Protein AF-A0A0A2WZY6-F1 (afdb_monomer_lite)

Foldseek 3Di:
DDPQLVLLQVLLVVLQVPLVVQLVVLVCLQPVVDDLCVQVRPPPVVVSVVSNCLSVVSNVSSVVSNVQSPDPDRRALVNLQVQLVNLVVVLVCLVVVVVSCVSSVNVVVSVVSNVVSVVSNVVSNVVSVVNVVVVVVVVVVVD

Structure (mmCIF, N/CA/C/O backbone):
data_AF-A0A0A2WZY6-F1
#
_entry.id   AF-A0A0A2WZY6-F1
#
loop_
_atom_site.group_PDB
_atom_site.id
_atom_site.type_symbol
_atom_site.label_atom_id
_atom_site.label_alt_id
_atom_site.label_comp_id
_atom_site.label_asym_id
_atom_site.label_entity_id
_atom_site.label_seq_id
_atom_site.pdbx_PDB_ins_code
_atom_site.Cartn_x
_atom_site.Cartn_y
_atom_site.Cartn_z
_atom_site.occupancy
_atom_site.B_iso_or_equiv
_atom_site.auth_seq_id
_atom_site.auth_comp_id
_atom_site.auth_asym_id
_atom_site.auth_atom_id
_atom_site.pdbx_PDB_model_num
ATOM 1 N N . MET A 1 1 ? -3.256 -9.188 20.699 1.00 81.75 1 MET A N 1
ATOM 2 C CA . MET A 1 1 ? -3.727 -8.337 19.581 1.00 81.75 1 MET A CA 1
ATOM 3 C C . MET A 1 1 ? -5.154 -8.714 19.193 1.00 81.75 1 MET A C 1
ATOM 5 O O . MET A 1 1 ? -5.429 -9.880 18.921 1.00 81.75 1 MET A O 1
ATOM 9 N N . THR A 1 2 ? -6.056 -7.737 19.147 1.00 92.19 2 THR A N 1
ATOM 10 C CA . THR A 1 2 ? -7.414 -7.855 18.591 1.00 92.19 2 THR A CA 1
ATOM 11 C C . THR A 1 2 ? -7.386 -8.217 17.099 1.00 92.19 2 THR A C 1
ATOM 13 O O . THR A 1 2 ? -6.346 -8.117 16.446 1.00 92.19 2 THR A O 1
ATOM 16 N N . SER A 1 3 ? -8.519 -8.640 16.530 1.00 93.06 3 SER A N 1
ATOM 17 C CA . SER A 1 3 ? -8.640 -8.906 15.083 1.00 93.06 3 SER A CA 1
ATOM 18 C C . SER A 1 3 ? -8.299 -7.673 14.234 1.00 93.06 3 SER A C 1
ATOM 20 O O . SER A 1 3 ? -7.580 -7.786 13.246 1.00 93.06 3 SER A O 1
ATOM 22 N N . ARG A 1 4 ? -8.729 -6.483 14.671 1.00 93.81 4 ARG A N 1
ATOM 23 C CA . ARG A 1 4 ? -8.429 -5.188 14.034 1.00 93.81 4 ARG A CA 1
ATOM 24 C C . ARG A 1 4 ? -6.932 -4.879 14.019 1.00 93.81 4 ARG A C 1
ATOM 26 O O . ARG A 1 4 ? -6.392 -4.508 12.982 1.00 93.81 4 ARG A O 1
ATOM 33 N N . GLN A 1 5 ? -6.261 -5.096 15.150 1.00 96.00 5 GLN A N 1
ATOM 34 C CA . GLN A 1 5 ? -4.806 -4.951 15.267 1.00 96.00 5 GLN A CA 1
ATOM 35 C C . GLN A 1 5 ? -4.067 -5.937 14.364 1.00 96.00 5 GLN A C 1
ATOM 37 O O . GLN A 1 5 ? -3.180 -5.530 13.622 1.00 96.00 5 GLN A O 1
ATOM 42 N N . ARG A 1 6 ? -4.468 -7.216 14.374 1.00 96.38 6 ARG A N 1
ATOM 43 C CA . ARG A 1 6 ? -3.860 -8.252 13.528 1.00 96.38 6 ARG A CA 1
ATOM 44 C C . ARG A 1 6 ? -3.995 -7.933 12.043 1.00 96.38 6 ARG A C 1
ATOM 46 O O . ARG A 1 6 ? -3.016 -8.073 11.322 1.00 96.38 6 ARG A O 1
ATOM 53 N N . LEU A 1 7 ? -5.162 -7.466 11.598 1.00 97.25 7 LEU A N 1
ATOM 54 C CA . LEU A 1 7 ? -5.371 -7.090 10.200 1.00 97.25 7 LEU A CA 1
ATOM 55 C C . LEU A 1 7 ? -4.525 -5.872 9.794 1.00 97.25 7 LEU A C 1
ATOM 57 O O . LEU A 1 7 ? -3.958 -5.867 8.706 1.00 97.25 7 LEU A O 1
ATOM 61 N N . MET A 1 8 ? -4.408 -4.854 10.654 1.00 97.38 8 MET A N 1
ATOM 62 C CA . MET A 1 8 ? -3.495 -3.724 10.416 1.00 97.38 8 MET A CA 1
ATOM 63 C C . MET A 1 8 ? -2.042 -4.158 10.344 1.00 97.38 8 MET A C 1
ATOM 65 O O . MET A 1 8 ? -1.329 -3.791 9.416 1.00 97.38 8 MET A O 1
ATOM 69 N N . PHE A 1 9 ? -1.626 -5.000 11.279 1.00 97.75 9 PHE A N 1
ATOM 70 C CA . PHE A 1 9 ? -0.270 -5.504 11.317 1.00 97.75 9 PHE A CA 1
ATOM 71 C C . PHE A 1 9 ? 0.065 -6.350 10.077 1.00 97.75 9 PHE A C 1
ATOM 73 O O . PHE A 1 9 ? 1.089 -6.123 9.441 1.00 97.75 9 PHE A O 1
ATOM 80 N N . ALA A 1 10 ? -0.824 -7.268 9.685 1.00 97.94 10 ALA A N 1
ATOM 81 C CA . ALA A 1 10 ? -0.662 -8.086 8.484 1.00 97.94 10 ALA A CA 1
ATOM 82 C C . ALA A 1 10 ? -0.639 -7.241 7.203 1.00 97.94 10 ALA A C 1
ATOM 84 O O . ALA A 1 10 ? 0.187 -7.494 6.332 1.00 97.94 10 ALA A O 1
ATOM 85 N N . ASN A 1 11 ? -1.493 -6.216 7.114 1.00 97.81 11 ASN A N 1
ATOM 86 C CA . ASN A 1 11 ? -1.461 -5.255 6.013 1.00 97.81 11 ASN A CA 1
ATOM 87 C C . ASN A 1 11 ? -0.092 -4.569 5.935 1.00 97.81 11 ASN A C 1
ATOM 89 O O . ASN A 1 11 ? 0.560 -4.621 4.900 1.00 97.81 11 ASN A O 1
ATOM 93 N N . GLY A 1 12 ? 0.390 -4.025 7.055 1.00 98.00 12 GLY A N 1
ATOM 94 C CA . GLY A 1 12 ? 1.706 -3.398 7.114 1.00 98.00 12 GLY A CA 1
ATOM 95 C C . GLY A 1 12 ? 2.846 -4.334 6.698 1.00 98.00 12 GLY A C 1
ATOM 96 O O . GLY A 1 12 ? 3.728 -3.915 5.956 1.00 98.00 12 GLY A O 1
ATOM 97 N N . ILE A 1 13 ? 2.810 -5.610 7.106 1.00 98.25 13 ILE A N 1
ATOM 98 C CA . ILE A 1 13 ? 3.798 -6.611 6.667 1.00 98.25 13 ILE A CA 1
ATOM 99 C C . ILE A 1 13 ? 3.737 -6.795 5.154 1.00 98.25 13 ILE A C 1
ATOM 101 O O . ILE A 1 13 ? 4.758 -6.665 4.489 1.00 98.25 13 ILE A O 1
ATOM 105 N N . VAL A 1 14 ? 2.559 -7.116 4.617 1.00 97.25 14 VAL A N 1
ATOM 106 C CA . VAL A 1 14 ? 2.403 -7.424 3.193 1.00 97.25 14 VAL A CA 1
ATOM 107 C C . VAL A 1 14 ? 2.790 -6.217 2.351 1.00 97.25 14 VAL A C 1
ATOM 109 O O . VAL A 1 14 ? 3.622 -6.342 1.460 1.00 97.25 14 VAL A O 1
ATOM 112 N N . LEU A 1 15 ? 2.262 -5.037 2.674 1.00 97.31 15 LEU A N 1
ATOM 113 C CA . LEU A 1 15 ? 2.583 -3.811 1.956 1.00 97.31 15 LEU A CA 1
ATOM 114 C C . LEU A 1 15 ? 4.086 -3.508 2.018 1.00 97.31 15 LEU A C 1
ATOM 116 O O . LEU A 1 15 ? 4.685 -3.215 0.991 1.00 97.31 15 LEU A O 1
ATOM 120 N N . GLY A 1 16 ? 4.715 -3.653 3.188 1.00 97.50 16 GLY A N 1
ATOM 121 C CA . GLY A 1 16 ? 6.144 -3.394 3.372 1.00 97.50 16 GLY A CA 1
ATOM 122 C C . GLY A 1 16 ? 7.050 -4.382 2.636 1.00 97.50 16 GLY A C 1
ATOM 123 O O . GLY A 1 16 ? 8.031 -3.958 2.027 1.00 97.50 16 GLY A O 1
ATOM 124 N N . LEU A 1 17 ? 6.708 -5.676 2.646 1.00 96.62 17 LEU A N 1
ATOM 125 C CA . LEU A 1 17 ? 7.472 -6.730 1.967 1.00 96.62 17 LEU A CA 1
ATOM 126 C C . LEU A 1 17 ? 7.583 -6.500 0.459 1.00 96.62 17 LEU A C 1
ATOM 128 O O . LEU A 1 17 ? 8.600 -6.860 -0.122 1.00 96.62 17 LEU A O 1
ATOM 132 N N . PHE A 1 18 ? 6.570 -5.899 -0.166 1.00 94.25 18 PHE A N 1
ATOM 133 C CA . PHE A 1 18 ? 6.609 -5.580 -1.593 1.00 94.25 18 PHE A CA 1
ATOM 134 C C . PHE A 1 18 ? 7.102 -4.154 -1.859 1.00 94.25 18 PHE A C 1
ATOM 136 O O . PHE A 1 18 ? 7.936 -3.955 -2.740 1.00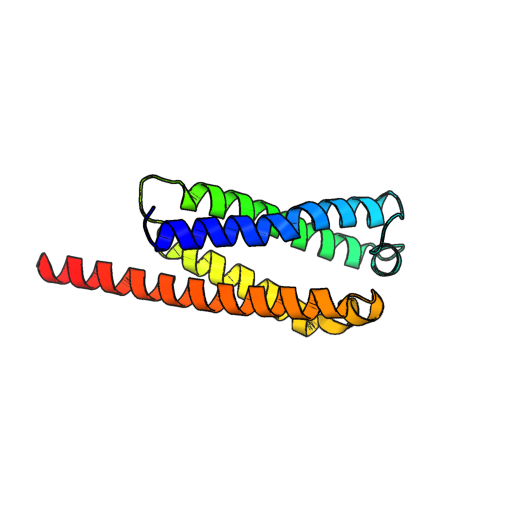 94.25 18 PHE A O 1
ATOM 143 N N . ALA A 1 19 ? 6.645 -3.164 -1.092 1.00 96.06 19 ALA A N 1
ATOM 144 C CA . ALA A 1 19 ? 6.956 -1.761 -1.349 1.00 96.06 19 ALA A CA 1
ATOM 145 C C . ALA A 1 19 ? 8.424 -1.410 -1.082 1.00 96.06 19 ALA A C 1
ATOM 147 O O . ALA A 1 19 ? 9.033 -0.714 -1.887 1.00 96.06 19 ALA A O 1
ATOM 148 N N . ILE A 1 20 ? 9.017 -1.902 0.013 1.00 96.12 20 ILE A N 1
ATOM 149 C CA . ILE A 1 20 ? 10.387 -1.525 0.389 1.00 96.12 20 ILE A CA 1
ATOM 150 C C . ILE A 1 20 ? 11.408 -2.046 -0.635 1.00 96.12 20 ILE A C 1
ATOM 152 O O . ILE A 1 20 ? 12.194 -1.237 -1.128 1.00 96.12 20 ILE A O 1
ATOM 156 N N . PRO A 1 21 ? 11.416 -3.342 -1.019 1.00 94.31 21 PRO A N 1
ATOM 157 C CA . PRO A 1 21 ? 12.335 -3.810 -2.052 1.00 94.31 21 PRO A CA 1
ATOM 158 C C . PRO A 1 21 ? 12.109 -3.112 -3.394 1.00 94.31 21 PRO A C 1
ATOM 160 O O . PRO A 1 21 ? 13.081 -2.740 -4.047 1.00 94.31 21 PRO A O 1
ATOM 163 N N . SER A 1 22 ? 10.847 -2.892 -3.779 1.00 92.69 22 SER A N 1
ATOM 164 C CA . SER A 1 22 ? 10.512 -2.244 -5.051 1.00 92.69 22 SER A CA 1
ATOM 165 C C . SER A 1 22 ? 10.999 -0.796 -5.095 1.00 92.69 22 SER A C 1
ATOM 167 O O . SER A 1 22 ? 11.643 -0.419 -6.063 1.00 92.69 22 SER A O 1
ATOM 169 N N . PHE A 1 23 ? 10.853 -0.038 -4.005 1.00 94.12 23 PHE A N 1
ATOM 170 C CA . PHE A 1 23 ? 11.389 1.321 -3.885 1.00 94.12 23 PHE A CA 1
ATOM 171 C C . PHE A 1 23 ? 12.907 1.379 -4.124 1.00 94.12 23 PHE A C 1
ATOM 173 O O . PHE A 1 23 ? 13.406 2.226 -4.865 1.00 94.12 23 PHE A O 1
ATOM 180 N N . PHE A 1 24 ? 13.670 0.445 -3.543 1.00 93.25 24 PHE A N 1
ATOM 181 C CA . PHE A 1 24 ? 15.111 0.369 -3.803 1.00 93.25 24 PHE A CA 1
ATOM 182 C C . PHE A 1 24 ? 15.431 -0.083 -5.234 1.00 93.25 24 PHE A C 1
ATOM 184 O O . PHE A 1 24 ? 16.440 0.352 -5.795 1.00 93.25 24 PHE A O 1
ATOM 191 N N . MET A 1 25 ? 14.592 -0.927 -5.842 1.00 91.25 25 MET A N 1
ATOM 192 C CA . MET A 1 25 ? 14.733 -1.282 -7.255 1.00 91.25 25 MET A CA 1
ATOM 193 C C . MET A 1 25 ? 14.452 -0.095 -8.179 1.00 91.25 25 MET A C 1
ATOM 195 O O . MET A 1 25 ? 15.182 0.058 -9.157 1.00 91.25 25 MET A O 1
ATOM 199 N N . ASP A 1 26 ? 13.489 0.771 -7.854 1.00 90.56 26 ASP A N 1
ATOM 200 C CA . ASP A 1 26 ? 13.227 2.001 -8.609 1.00 90.56 26 ASP A CA 1
ATOM 201 C C . ASP A 1 26 ? 14.456 2.909 -8.585 1.00 90.56 26 ASP A C 1
ATOM 203 O O . ASP A 1 26 ? 14.949 3.310 -9.636 1.00 90.56 26 ASP A O 1
ATOM 207 N N . ILE A 1 27 ? 15.020 3.163 -7.395 1.00 90.62 27 ILE A N 1
ATOM 208 C CA . ILE A 1 27 ? 16.249 3.959 -7.239 1.00 90.62 27 ILE A CA 1
ATOM 209 C C . ILE A 1 27 ? 17.378 3.361 -8.084 1.00 90.62 27 ILE A C 1
ATOM 211 O O . ILE A 1 27 ? 18.068 4.075 -8.816 1.00 90.62 27 ILE A O 1
ATOM 215 N N . ARG A 1 28 ? 17.565 2.039 -8.009 1.00 90.06 28 ARG A N 1
ATOM 216 C CA . ARG A 1 28 ? 18.605 1.338 -8.766 1.00 90.06 28 ARG A CA 1
ATOM 217 C C . ARG A 1 28 ? 18.406 1.472 -10.280 1.00 90.06 28 ARG A C 1
ATOM 219 O O . ARG A 1 28 ? 19.376 1.697 -11.003 1.00 90.06 28 ARG A O 1
ATOM 226 N N . ALA A 1 29 ? 17.174 1.357 -10.759 1.00 88.69 29 ALA A N 1
ATOM 227 C CA . ALA A 1 29 ? 16.863 1.453 -12.177 1.00 88.69 29 ALA A CA 1
ATOM 228 C C . ALA A 1 29 ? 16.982 2.891 -12.703 1.00 88.69 29 ALA A C 1
ATOM 230 O O . ALA A 1 29 ? 17.598 3.098 -13.747 1.00 88.69 29 ALA A O 1
ATOM 231 N N . ILE A 1 30 ? 16.463 3.874 -11.963 1.00 86.62 30 ILE A N 1
ATOM 232 C CA . ILE A 1 30 ? 16.435 5.291 -12.352 1.00 86.62 30 ILE A CA 1
ATOM 233 C C . ILE A 1 30 ? 17.842 5.896 -12.337 1.00 86.62 30 ILE A C 1
ATOM 235 O O . ILE A 1 30 ? 18.266 6.491 -13.326 1.00 86.62 30 ILE A O 1
ATOM 239 N N . PHE A 1 31 ? 18.581 5.745 -11.233 1.00 86.62 31 PHE A N 1
ATOM 240 C CA . PHE A 1 31 ? 19.851 6.457 -11.037 1.00 86.62 31 PHE A CA 1
ATOM 241 C C . PHE A 1 31 ? 21.075 5.668 -11.497 1.00 86.62 31 PHE A C 1
ATOM 243 O O . PHE A 1 31 ? 22.076 6.266 -11.885 1.00 86.62 31 PHE A O 1
ATOM 250 N N . PHE A 1 32 ? 21.009 4.335 -11.462 1.00 87.62 32 PHE A N 1
ATOM 251 C CA . PHE A 1 32 ? 22.155 3.473 -11.771 1.00 87.62 32 PHE A CA 1
ATOM 252 C C . PHE A 1 32 ? 21.950 2.626 -13.029 1.00 87.62 32 PHE A C 1
ATOM 254 O O . PHE A 1 32 ? 22.855 1.885 -13.410 1.00 87.62 32 PHE A O 1
ATOM 261 N N . GLY A 1 33 ? 20.783 2.713 -13.680 1.00 84.38 33 GLY A N 1
ATOM 262 C CA . GLY A 1 33 ? 20.500 1.978 -14.913 1.00 84.38 33 G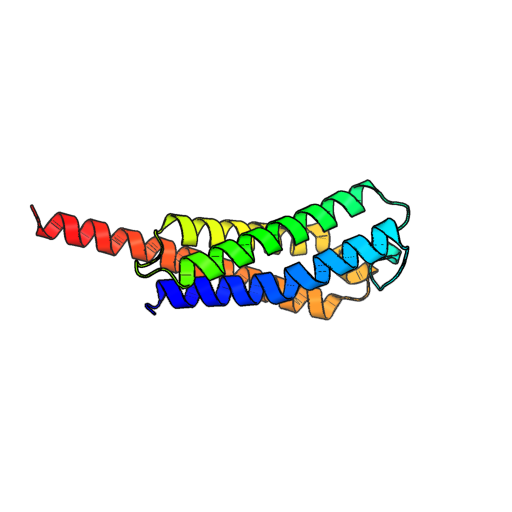LY A CA 1
ATOM 263 C C . GLY A 1 33 ? 20.635 0.463 -14.756 1.00 84.38 33 GLY A C 1
ATOM 264 O O . GLY A 1 33 ? 21.022 -0.210 -15.710 1.00 84.38 33 GLY A O 1
ATOM 265 N N . ALA A 1 34 ? 20.352 -0.078 -13.564 1.00 84.62 34 ALA A N 1
ATOM 266 C CA . ALA A 1 34 ? 20.534 -1.494 -13.262 1.00 84.62 34 ALA A CA 1
ATOM 267 C C . ALA A 1 34 ? 19.268 -2.162 -12.702 1.00 84.62 34 ALA A C 1
ATOM 269 O O . ALA A 1 34 ? 18.523 -1.571 -11.925 1.00 84.62 34 ALA A O 1
ATOM 270 N N . GLY A 1 35 ? 19.079 -3.441 -13.037 1.00 82.44 35 GLY A N 1
ATOM 271 C CA . GLY A 1 35 ? 17.965 -4.258 -12.552 1.00 82.44 35 GLY A CA 1
ATOM 272 C C . GLY A 1 35 ? 16.822 -4.420 -13.563 1.00 82.44 35 GLY A C 1
ATOM 273 O O . GLY A 1 35 ? 16.890 -3.901 -14.675 1.00 82.44 35 GLY A O 1
ATOM 274 N N . PRO A 1 36 ? 15.770 -5.162 -13.187 1.00 76.38 36 PRO A N 1
ATOM 275 C CA . PRO A 1 36 ? 14.713 -5.570 -14.113 1.00 76.38 36 PRO A CA 1
ATOM 276 C C . PRO A 1 36 ? 13.795 -4.416 -14.548 1.00 76.38 36 PRO A C 1
ATOM 278 O O . PRO A 1 36 ? 13.155 -4.504 -15.587 1.00 76.38 36 PRO A O 1
ATOM 281 N N . LEU A 1 37 ? 13.761 -3.313 -13.790 1.00 82.88 37 LEU A N 1
ATOM 282 C CA . LEU A 1 37 ? 12.922 -2.145 -14.088 1.00 82.88 37 LEU A CA 1
ATOM 283 C C . LEU A 1 37 ? 13.572 -1.162 -15.079 1.00 82.88 37 LEU A C 1
ATOM 285 O O . LEU A 1 37 ? 12.929 -0.215 -15.520 1.00 82.88 37 LEU A O 1
ATOM 289 N N . VAL A 1 38 ? 14.838 -1.370 -15.460 1.00 83.44 38 VAL A N 1
ATOM 290 C CA . VAL A 1 38 ? 15.579 -0.463 -16.361 1.00 83.44 38 VAL A CA 1
ATOM 291 C C . VAL A 1 38 ? 14.886 -0.318 -17.705 1.00 83.44 38 VAL A C 1
ATOM 293 O O . VAL A 1 38 ? 14.826 0.784 -18.239 1.00 83.44 38 VAL A O 1
ATOM 296 N N . THR A 1 39 ? 14.331 -1.408 -18.228 1.00 77.00 39 THR A N 1
ATOM 297 C CA . THR A 1 39 ? 13.617 -1.415 -19.506 1.00 77.00 39 THR A CA 1
ATOM 298 C C . THR A 1 39 ? 12.426 -0.456 -19.487 1.00 77.00 39 THR A C 1
ATOM 300 O O . THR A 1 39 ? 12.132 0.154 -20.508 1.00 77.00 39 THR A O 1
ATOM 303 N N . ALA A 1 40 ? 11.766 -0.299 -18.332 1.00 75.38 40 ALA A N 1
ATOM 304 C CA . ALA A 1 40 ? 10.605 0.573 -18.160 1.00 75.38 40 ALA A CA 1
ATOM 305 C C . ALA A 1 40 ? 10.962 2.003 -17.719 1.00 75.38 40 ALA A C 1
ATOM 307 O O . ALA A 1 40 ? 10.208 2.926 -18.005 1.00 75.38 40 ALA A O 1
ATOM 308 N N . LEU A 1 41 ? 12.078 2.195 -17.007 1.00 78.62 41 LEU A N 1
ATOM 309 C CA . LEU A 1 41 ? 12.384 3.463 -16.327 1.00 78.62 41 LEU A CA 1
ATOM 310 C C . LEU A 1 41 ? 13.550 4.248 -16.948 1.00 78.62 41 LEU A C 1
ATOM 312 O O . LEU A 1 41 ? 13.700 5.445 -16.690 1.00 78.62 41 LEU A O 1
ATOM 316 N N . ARG A 1 42 ? 14.409 3.618 -17.759 1.00 72.50 42 ARG A N 1
ATOM 317 C CA . ARG A 1 42 ? 15.589 4.293 -18.314 1.00 72.50 42 ARG A CA 1
ATOM 318 C C . ARG A 1 42 ? 15.197 5.255 -19.429 1.00 72.50 42 ARG A C 1
ATOM 320 O O . ARG A 1 42 ? 14.679 4.843 -20.458 1.00 72.50 42 ARG A O 1
ATOM 327 N N . GLY A 1 43 ? 15.546 6.528 -19.250 1.00 71.88 43 GLY A N 1
ATOM 328 C CA . GLY A 1 43 ? 15.237 7.576 -20.225 1.00 71.88 43 GLY A CA 1
ATOM 329 C C . GLY A 1 43 ? 13.787 8.056 -20.175 1.00 71.88 43 GLY A C 1
ATOM 330 O O . GLY A 1 43 ? 13.425 8.893 -20.992 1.00 71.88 43 GLY A O 1
ATOM 331 N N . GLU A 1 44 ? 13.001 7.592 -19.194 1.00 81.12 44 GLU A N 1
ATOM 332 C CA . GLU A 1 44 ? 11.609 7.994 -18.987 1.00 81.12 44 GLU A CA 1
ATOM 333 C C . GLU A 1 44 ? 11.414 8.582 -17.573 1.00 81.12 44 GLU A C 1
ATOM 335 O O . GLU A 1 44 ? 10.896 7.914 -16.669 1.00 81.12 44 GLU A O 1
ATOM 340 N N . PRO A 1 45 ? 11.857 9.836 -17.331 1.00 78.88 45 PRO A N 1
ATOM 341 C CA . PRO A 1 45 ? 11.832 10.447 -16.001 1.00 78.88 45 PRO A CA 1
ATOM 342 C C . PRO A 1 45 ? 10.431 10.520 -15.388 1.00 78.88 45 PRO A C 1
ATOM 344 O O . PRO A 1 45 ? 10.292 10.426 -14.170 1.00 78.88 45 PRO A O 1
ATOM 347 N N . SER A 1 46 ? 9.395 10.664 -16.222 1.00 83.50 46 SER A N 1
ATOM 348 C CA . SER A 1 46 ? 8.008 10.767 -15.760 1.00 83.50 46 SER A CA 1
ATOM 349 C C . SER A 1 46 ? 7.520 9.461 -15.119 1.00 83.50 46 SER A C 1
ATOM 351 O O . SER A 1 46 ? 6.945 9.482 -14.029 1.00 83.50 46 SER A O 1
ATOM 353 N N . SER A 1 47 ? 7.846 8.315 -15.727 1.00 83.94 47 SER A N 1
ATOM 354 C CA . SER A 1 47 ? 7.554 6.991 -15.164 1.00 83.94 47 SER A CA 1
ATOM 355 C C . SER A 1 47 ? 8.399 6.715 -13.922 1.00 83.94 47 SER A C 1
ATOM 357 O O . SER A 1 47 ? 7.899 6.146 -12.954 1.00 83.94 47 SER A O 1
ATOM 359 N N . GLY A 1 48 ? 9.656 7.175 -13.910 1.00 86.25 48 GLY A N 1
ATOM 360 C CA . GLY A 1 48 ? 10.534 7.082 -12.742 1.00 86.25 48 GLY A CA 1
ATOM 361 C C . GLY A 1 48 ? 9.942 7.733 -11.489 1.00 86.25 48 GLY A C 1
ATOM 362 O O . GLY A 1 48 ? 9.938 7.115 -10.426 1.00 86.25 48 GLY A O 1
ATOM 363 N N . ILE A 1 49 ? 9.388 8.944 -11.618 1.00 89.94 49 ILE A N 1
ATOM 364 C CA . ILE A 1 49 ? 8.703 9.631 -10.511 1.00 89.94 49 ILE A CA 1
ATOM 365 C C . ILE A 1 49 ? 7.512 8.798 -10.024 1.00 89.94 49 ILE A C 1
ATOM 367 O O . ILE A 1 49 ? 7.412 8.524 -8.830 1.00 89.94 49 ILE A O 1
ATOM 371 N N . GLY A 1 50 ? 6.657 8.332 -10.941 1.00 90.00 50 GLY A N 1
ATOM 372 C CA . GLY A 1 50 ? 5.458 7.569 -10.589 1.00 90.00 50 GLY A CA 1
ATOM 373 C C . GLY A 1 50 ? 5.754 6.281 -9.811 1.00 90.00 50 GLY A C 1
ATOM 374 O O . GLY A 1 50 ? 5.098 6.009 -8.807 1.00 90.00 50 GLY A O 1
ATOM 375 N N . PHE A 1 51 ? 6.763 5.512 -10.230 1.00 90.81 51 PHE A N 1
ATOM 376 C CA . PHE A 1 51 ? 7.182 4.294 -9.525 1.00 90.81 51 PHE A CA 1
ATOM 377 C C . PHE A 1 51 ? 7.752 4.608 -8.136 1.00 90.81 51 PHE A C 1
ATOM 379 O O . PHE A 1 51 ? 7.305 4.033 -7.139 1.00 90.81 51 PHE A O 1
ATOM 386 N N . LEU A 1 52 ? 8.669 5.580 -8.061 1.00 92.62 52 LEU A N 1
ATOM 387 C CA . LEU A 1 52 ? 9.324 5.968 -6.813 1.00 92.62 52 LEU A CA 1
ATOM 388 C C . LEU A 1 52 ? 8.316 6.482 -5.775 1.00 92.62 52 LEU A C 1
ATOM 390 O O . LEU A 1 52 ? 8.378 6.101 -4.604 1.00 92.62 52 LEU A O 1
ATOM 394 N N . GLU A 1 53 ? 7.371 7.327 -6.194 1.00 94.81 53 GLU A N 1
ATOM 395 C CA . GLU A 1 53 ? 6.307 7.841 -5.331 1.00 94.81 53 GLU A CA 1
ATOM 396 C C . GLU A 1 53 ? 5.351 6.728 -4.894 1.00 94.81 53 GLU A C 1
ATOM 398 O O . GLU A 1 53 ? 5.022 6.642 -3.708 1.00 94.81 53 GLU A O 1
ATOM 403 N N . ALA A 1 54 ? 4.944 5.840 -5.809 1.00 94.25 54 ALA A N 1
ATOM 404 C CA . ALA A 1 54 ? 4.034 4.742 -5.497 1.00 94.25 54 ALA A CA 1
ATOM 405 C C . ALA A 1 54 ? 4.629 3.786 -4.452 1.00 94.25 54 ALA A C 1
ATOM 407 O O . ALA A 1 54 ? 4.002 3.527 -3.418 1.00 94.25 54 ALA A O 1
ATOM 408 N N . HIS A 1 55 ? 5.849 3.291 -4.676 1.00 96.06 55 HIS A N 1
ATOM 409 C CA . HIS A 1 55 ? 6.501 2.382 -3.735 1.00 96.06 55 HIS A CA 1
ATOM 410 C C . HIS A 1 55 ? 6.945 3.096 -2.453 1.00 96.06 55 HIS A C 1
ATOM 412 O O . HIS A 1 55 ? 6.806 2.535 -1.363 1.00 96.06 55 HIS A O 1
ATOM 418 N N . GLY A 1 56 ? 7.402 4.348 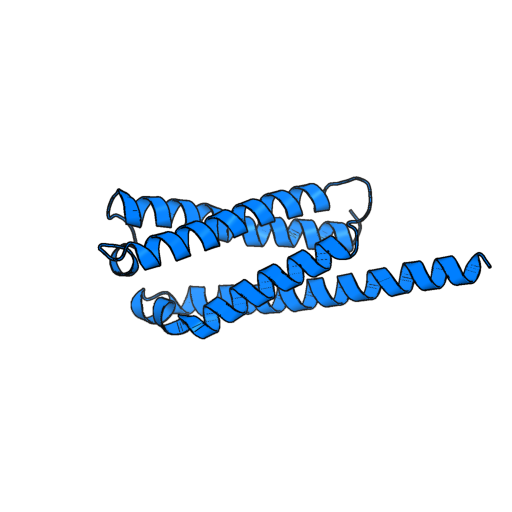-2.542 1.00 97.00 56 GLY A N 1
ATOM 419 C CA . GLY A 1 56 ? 7.784 5.153 -1.381 1.00 97.00 56 GLY A CA 1
ATOM 420 C C . GLY A 1 56 ? 6.609 5.418 -0.436 1.00 97.00 56 GLY A C 1
ATOM 421 O O . GLY A 1 56 ? 6.698 5.152 0.766 1.00 97.00 56 GLY A O 1
ATOM 422 N N . LEU A 1 57 ? 5.467 5.868 -0.967 1.00 97.56 57 LEU A N 1
ATOM 423 C CA . LEU A 1 57 ? 4.253 6.082 -0.173 1.00 97.56 57 LEU A CA 1
ATOM 424 C C . LEU A 1 57 ? 3.715 4.766 0.397 1.00 97.56 57 LEU A C 1
ATOM 426 O O . LEU A 1 57 ? 3.323 4.723 1.565 1.00 97.56 57 LEU A O 1
ATOM 430 N N . ALA A 1 58 ? 3.746 3.675 -0.374 1.00 97.88 58 ALA A N 1
ATOM 431 C CA . ALA A 1 58 ? 3.363 2.355 0.121 1.00 97.88 58 ALA A CA 1
ATOM 432 C C . ALA A 1 58 ? 4.262 1.889 1.283 1.00 97.88 58 ALA A C 1
A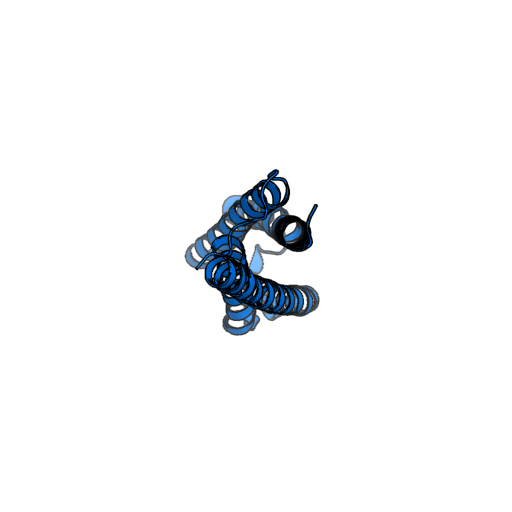TOM 434 O O . ALA A 1 58 ? 3.751 1.371 2.278 1.00 97.88 58 ALA A O 1
ATOM 435 N N . ALA A 1 59 ? 5.575 2.133 1.221 1.00 97.88 59 ALA A N 1
ATOM 436 C CA . ALA A 1 59 ? 6.498 1.838 2.316 1.00 97.88 59 ALA A CA 1
ATOM 437 C C . ALA A 1 59 ? 6.193 2.679 3.571 1.00 97.88 59 ALA A C 1
ATOM 439 O O . ALA A 1 59 ? 6.182 2.149 4.684 1.00 97.88 59 ALA A O 1
ATOM 440 N N . ILE A 1 60 ? 5.865 3.965 3.409 1.00 98.38 60 ILE A N 1
ATOM 441 C CA . ILE A 1 60 ? 5.438 4.829 4.522 1.00 98.38 60 ILE A CA 1
ATOM 442 C C . ILE A 1 60 ? 4.149 4.290 5.160 1.00 98.38 60 ILE A C 1
ATOM 444 O O . ILE A 1 60 ? 4.086 4.127 6.382 1.00 98.38 60 ILE A O 1
ATOM 448 N N . PHE A 1 61 ? 3.132 3.958 4.358 1.00 98.12 61 PHE A N 1
ATOM 449 C CA . PHE A 1 61 ? 1.890 3.370 4.868 1.00 98.12 61 PHE A CA 1
ATOM 450 C C . PHE A 1 61 ? 2.121 2.025 5.556 1.00 98.12 61 PHE A C 1
ATOM 452 O O . PHE A 1 61 ? 1.508 1.764 6.592 1.00 98.12 61 PHE A O 1
ATOM 459 N N . ALA A 1 62 ? 3.036 1.198 5.045 1.00 98.19 62 ALA A N 1
ATOM 460 C CA . ALA A 1 62 ? 3.402 -0.063 5.675 1.00 98.19 62 ALA A CA 1
ATOM 461 C C . ALA A 1 62 ? 3.903 0.155 7.109 1.00 98.19 62 ALA A C 1
ATOM 463 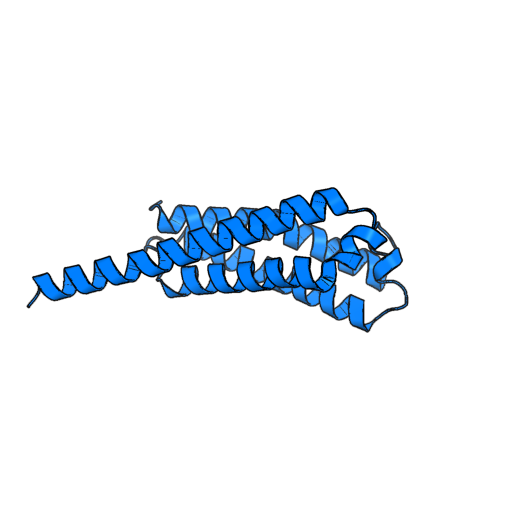O O . ALA A 1 62 ? 3.402 -0.480 8.040 1.00 98.19 62 ALA A O 1
ATOM 464 N N . LEU A 1 63 ? 4.822 1.106 7.313 1.00 98.12 63 LEU A N 1
ATOM 465 C CA . LEU A 1 63 ? 5.331 1.460 8.641 1.00 98.12 63 LEU A CA 1
ATOM 466 C C . LEU A 1 63 ? 4.218 1.968 9.566 1.00 98.12 63 LEU A C 1
ATOM 468 O O . LEU A 1 63 ? 4.129 1.528 10.716 1.00 98.12 63 LEU A O 1
ATOM 472 N N . TRP A 1 64 ? 3.328 2.829 9.066 1.00 98.06 64 TRP A N 1
ATOM 473 C CA . TRP A 1 64 ? 2.180 3.312 9.837 1.00 98.06 64 TRP A CA 1
ATOM 474 C C . TRP A 1 64 ? 1.227 2.186 10.242 1.00 98.06 64 TRP A C 1
ATOM 476 O O . TRP A 1 64 ? 0.811 2.125 11.399 1.00 98.06 64 TRP A O 1
ATOM 486 N N . PHE A 1 65 ? 0.906 1.257 9.341 1.00 97.94 65 PHE A N 1
ATOM 487 C CA . PHE A 1 65 ? 0.025 0.128 9.651 1.00 97.94 65 PHE A CA 1
ATOM 488 C C . PHE A 1 65 ? 0.671 -0.864 10.627 1.00 97.94 65 PHE A C 1
ATOM 490 O O . PHE A 1 65 ? -0.009 -1.353 11.535 1.00 97.94 65 PHE A O 1
ATOM 497 N N . LEU A 1 66 ? 1.984 -1.105 10.515 1.00 97.88 66 LEU A N 1
ATOM 498 C CA . LEU A 1 66 ? 2.749 -1.887 11.493 1.00 97.88 66 LEU A CA 1
ATOM 499 C C . LEU A 1 66 ? 2.717 -1.237 12.880 1.00 97.88 66 LEU A C 1
ATOM 501 O O . LEU A 1 66 ? 2.476 -1.924 13.876 1.00 97.88 66 LEU A O 1
ATOM 505 N N . TYR A 1 67 ? 2.947 0.076 12.942 1.00 96.88 67 TYR A N 1
ATOM 506 C CA . TYR A 1 67 ? 2.907 0.852 14.178 1.00 96.88 67 TYR A CA 1
ATOM 507 C C . TYR A 1 67 ? 1.515 0.797 14.816 1.00 96.88 67 TYR A C 1
ATOM 509 O O . TYR A 1 67 ? 1.365 0.329 15.946 1.00 96.88 67 TYR A O 1
ATOM 517 N N . VAL A 1 68 ? 0.477 1.180 14.069 1.00 95.19 68 VAL A N 1
ATOM 518 C CA . VAL A 1 68 ? -0.913 1.219 14.543 1.00 95.19 68 VAL A CA 1
ATOM 519 C C . VAL A 1 68 ? -1.393 -0.169 14.977 1.00 95.19 68 VAL A C 1
ATOM 521 O O . VAL A 1 68 ? -2.019 -0.304 16.031 1.00 95.19 68 VAL A O 1
ATOM 524 N N . GLY A 1 69 ? -1.039 -1.221 14.233 1.00 94.69 69 GLY A N 1
ATOM 525 C CA . GLY A 1 69 ? -1.354 -2.610 14.573 1.00 94.69 69 GLY A CA 1
ATOM 526 C C . GLY A 1 69 ? -0.740 -3.099 15.892 1.00 94.69 69 GLY A C 1
ATOM 527 O O . GLY A 1 69 ? -1.249 -4.054 16.478 1.00 94.69 69 GLY A O 1
ATOM 528 N N . ARG A 1 70 ? 0.313 -2.437 16.390 1.00 94.94 70 ARG A N 1
ATOM 529 C CA . ARG A 1 70 ? 1.001 -2.759 17.653 1.00 94.94 70 ARG A CA 1
ATOM 530 C C . ARG A 1 70 ? 0.635 -1.854 18.829 1.00 94.94 70 ARG A C 1
ATOM 532 O O . ARG A 1 70 ? 1.071 -2.127 19.945 1.00 94.94 70 ARG A O 1
ATOM 539 N N . THR A 1 71 ? -0.156 -0.806 18.615 1.00 92.50 71 THR A N 1
ATOM 540 C CA . THR A 1 71 ? -0.603 0.074 19.708 1.00 92.50 71 THR A CA 1
ATOM 541 C C . THR A 1 71 ? -1.483 -0.681 20.709 1.00 92.50 71 THR A C 1
ATOM 543 O O . THR A 1 71 ? -2.092 -1.689 20.359 1.00 92.50 71 THR A O 1
ATOM 546 N N . GLN A 1 72 ? -1.569 -0.217 21.963 1.00 84.00 72 GLN A N 1
ATOM 547 C CA . GLN A 1 72 ? -2.383 -0.884 22.994 1.00 84.00 72 GLN A CA 1
ATOM 548 C C . GLN A 1 72 ? -3.892 -0.794 22.703 1.00 84.00 72 GLN A C 1
ATOM 550 O O . GLN A 1 72 ? -4.630 -1.746 22.957 1.00 84.00 72 GLN A O 1
ATOM 555 N N . ALA A 1 73 ? -4.346 0.319 22.120 1.00 85.50 73 ALA A N 1
ATOM 556 C CA . ALA A 1 73 ? -5.740 0.524 21.746 1.00 85.50 73 ALA A CA 1
ATOM 557 C C . ALA A 1 73 ? -6.067 -0.099 20.370 1.00 85.50 73 ALA A C 1
ATOM 559 O O . ALA A 1 73 ? -5.225 -0.102 19.471 1.00 85.50 73 ALA A O 1
ATOM 560 N N . PRO A 1 74 ? -7.296 -0.603 20.147 1.00 87.56 74 PRO A N 1
ATOM 561 C CA . PRO A 1 74 ? -7.716 -1.049 18.822 1.00 87.56 74 PRO A CA 1
ATOM 562 C C . PRO A 1 74 ? -7.691 0.102 17.790 1.00 87.56 74 PRO A C 1
ATOM 564 O O . PRO A 1 74 ? -8.246 1.167 18.073 1.00 87.56 74 PRO A O 1
ATOM 567 N N . PRO A 1 75 ? -7.134 -0.108 16.578 1.00 89.69 75 PRO A N 1
ATOM 568 C CA . PRO A 1 75 ? -7.041 0.908 15.529 1.00 89.69 75 PRO A CA 1
ATOM 569 C C . PRO A 1 75 ? -8.390 1.537 15.217 1.00 89.69 75 PRO A C 1
ATOM 571 O O . PRO A 1 75 ? -9.335 0.809 14.926 1.00 89.69 75 PRO A O 1
ATOM 574 N N . ALA A 1 76 ? -8.500 2.867 15.231 1.00 91.31 76 ALA A N 1
ATOM 575 C CA . ALA A 1 7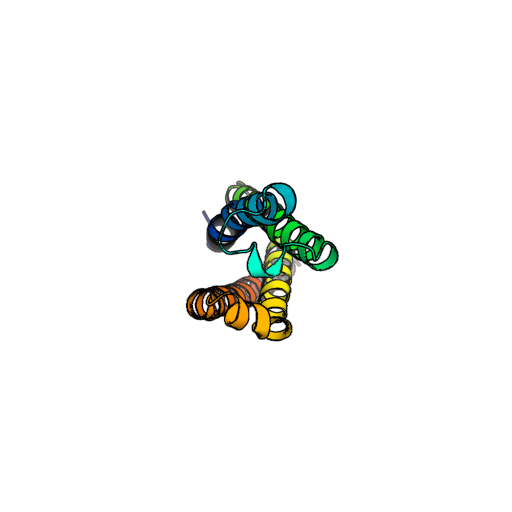6 ? -9.726 3.570 14.845 1.00 91.31 76 ALA A CA 1
ATOM 576 C C . ALA A 1 76 ? -10.206 3.174 13.432 1.00 91.31 76 ALA A C 1
ATOM 578 O O . ALA A 1 76 ? -9.412 2.772 12.585 1.00 91.31 76 ALA A O 1
ATOM 579 N N . ARG A 1 77 ? -11.511 3.323 13.150 1.00 93.00 77 ARG A N 1
ATOM 580 C CA . ARG A 1 77 ? -12.101 2.954 11.842 1.00 93.00 77 ARG A CA 1
ATOM 581 C C . ARG A 1 77 ? -11.408 3.632 10.654 1.00 93.00 77 ARG A C 1
ATOM 583 O O . ARG A 1 77 ? -11.300 3.030 9.595 1.00 93.00 77 ARG A O 1
ATOM 590 N N . ALA A 1 78 ? -10.926 4.860 10.858 1.00 95.38 78 ALA A N 1
ATOM 591 C CA . ALA A 1 78 ? -10.251 5.642 9.831 1.00 95.38 78 ALA A CA 1
ATOM 592 C C . ALA A 1 78 ? -9.026 4.903 9.279 1.00 95.38 78 ALA A C 1
ATOM 594 O O . ALA A 1 78 ? -8.865 4.860 8.071 1.00 95.38 78 ALA A O 1
ATOM 595 N N . TRP A 1 79 ? -8.254 4.212 10.125 1.00 96.75 79 TRP A N 1
ATOM 596 C CA . TRP A 1 79 ? -7.096 3.424 9.688 1.00 96.75 79 TRP A CA 1
ATOM 597 C C . TRP A 1 79 ? -7.470 2.274 8.755 1.00 96.75 79 TRP A C 1
ATOM 599 O O . TRP A 1 79 ? -6.762 2.002 7.789 1.00 96.75 79 TRP A O 1
ATOM 609 N N . HIS A 1 80 ? -8.610 1.627 9.003 1.00 97.25 80 HIS A N 1
ATOM 610 C CA . HIS A 1 80 ? -9.122 0.593 8.111 1.00 97.25 80 HIS A CA 1
ATOM 611 C C . HIS A 1 80 ? -9.604 1.190 6.783 1.00 97.25 80 HIS A C 1
ATOM 613 O O . HIS A 1 80 ? -9.285 0.652 5.731 1.00 97.25 80 HIS A O 1
ATOM 619 N N . PHE A 1 81 ? -10.286 2.338 6.787 1.00 98.00 81 PHE A N 1
ATOM 620 C CA . PHE A 1 81 ? -10.659 2.998 5.531 1.00 98.00 81 PHE A CA 1
ATOM 621 C C . PHE A 1 81 ? -9.455 3.525 4.748 1.00 98.00 81 PHE A C 1
ATOM 623 O O . PHE A 1 81 ? -9.431 3.374 3.532 1.00 98.00 81 PHE A O 1
ATOM 630 N N . THR A 1 82 ? -8.427 4.046 5.419 1.00 98.19 82 THR A N 1
ATOM 631 C CA . THR A 1 82 ? -7.150 4.388 4.782 1.00 98.19 82 THR A CA 1
ATOM 632 C C . THR A 1 82 ? -6.520 3.153 4.145 1.00 98.19 82 THR A C 1
ATOM 634 O O . THR A 1 82 ? -6.160 3.195 2.976 1.00 98.19 82 THR A O 1
ATOM 637 N N . GLY A 1 83 ? -6.447 2.028 4.867 1.00 98.06 83 GLY A N 1
ATOM 638 C CA . GLY A 1 83 ? -5.945 0.768 4.314 1.00 98.06 83 GLY A CA 1
ATOM 639 C C . GLY A 1 83 ? -6.747 0.286 3.103 1.00 98.06 83 GLY A C 1
ATOM 640 O O . GLY A 1 83 ? -6.157 -0.136 2.112 1.00 98.06 83 GLY A O 1
ATOM 641 N N . ALA A 1 84 ? -8.077 0.391 3.154 1.00 98.62 84 ALA A N 1
ATOM 642 C CA . ALA A 1 84 ? -8.942 0.052 2.029 1.00 98.62 84 ALA A CA 1
ATOM 643 C C . ALA A 1 84 ? -8.673 0.955 0.818 1.00 98.62 84 ALA A C 1
ATOM 645 O O . ALA A 1 84 ? -8.479 0.453 -0.281 1.00 98.62 84 ALA A O 1
ATOM 646 N N . ALA A 1 85 ? -8.597 2.272 1.025 1.00 98.50 85 ALA A N 1
ATOM 647 C CA . ALA A 1 85 ? -8.337 3.243 -0.033 1.00 98.50 85 ALA A CA 1
ATOM 648 C C . ALA A 1 85 ? -6.965 3.035 -0.690 1.00 98.50 85 ALA A C 1
ATOM 650 O O . ALA A 1 85 ? -6.885 3.018 -1.915 1.00 98.50 85 ALA A O 1
ATOM 651 N N . VAL A 1 86 ? -5.912 2.810 0.106 1.00 98.31 86 VAL A N 1
ATOM 652 C CA . VAL A 1 86 ? -4.560 2.508 -0.396 1.00 98.31 86 VAL A CA 1
ATOM 653 C C . VAL A 1 86 ? -4.590 1.276 -1.295 1.00 98.31 86 VAL A C 1
ATOM 655 O O . VAL A 1 86 ? -4.116 1.327 -2.424 1.00 98.31 86 VAL A O 1
ATOM 658 N N . HIS A 1 87 ? -5.188 0.176 -0.840 1.00 98.44 87 HIS A N 1
ATOM 659 C CA . HIS A 1 87 ? -5.228 -1.046 -1.636 1.00 98.44 87 HIS A CA 1
ATOM 660 C C . HIS A 1 87 ? -6.132 -0.959 -2.861 1.00 98.44 87 HIS A C 1
ATOM 662 O O . HIS A 1 87 ? -5.779 -1.510 -3.899 1.00 98.44 87 HIS A O 1
ATOM 668 N N . THR A 1 88 ? -7.263 -0.260 -2.774 1.00 98.56 88 THR A N 1
ATOM 669 C CA . THR A 1 88 ? -8.108 0.001 -3.943 1.00 98.56 88 THR A CA 1
ATOM 670 C C . THR A 1 88 ? -7.341 0.806 -4.982 1.00 98.56 88 THR A C 1
ATOM 672 O O . THR A 1 88 ? -7.367 0.439 -6.150 1.00 98.56 88 THR A O 1
ATOM 675 N N . LEU A 1 89 ? -6.626 1.856 -4.567 1.00 97.94 89 LEU A N 1
ATOM 676 C CA . LEU A 1 89 ? -5.816 2.666 -5.472 1.00 97.94 89 LEU A CA 1
ATOM 677 C C . LEU A 1 89 ? -4.723 1.822 -6.135 1.00 97.94 89 LEU A C 1
ATOM 679 O O . LEU A 1 89 ? -4.645 1.800 -7.355 1.00 97.94 89 LEU A O 1
ATOM 683 N N . LEU A 1 90 ? -3.931 1.079 -5.357 1.00 96.75 90 LEU A N 1
ATOM 684 C CA . LEU A 1 90 ? -2.852 0.244 -5.896 1.00 96.75 90 LEU A CA 1
ATOM 685 C C . LEU A 1 90 ? -3.378 -0.872 -6.813 1.00 96.75 90 LEU A C 1
ATOM 687 O O . LEU A 1 90 ? -2.848 -1.088 -7.898 1.00 96.75 90 LEU A O 1
ATOM 691 N N . GLY A 1 91 ? -4.457 -1.553 -6.418 1.00 97.56 91 GLY A N 1
ATOM 692 C CA . GLY A 1 91 ? -5.094 -2.581 -7.242 1.00 97.56 91 GLY A CA 1
ATOM 693 C C . GLY A 1 91 ? -5.691 -2.018 -8.534 1.00 97.56 91 GLY A C 1
ATOM 694 O O . GLY A 1 91 ? -5.531 -2.620 -9.594 1.00 97.56 91 GLY A O 1
ATOM 695 N N . ALA A 1 92 ? -6.335 -0.849 -8.474 1.00 97.94 92 ALA A N 1
ATOM 696 C CA . ALA A 1 92 ? -6.854 -0.168 -9.656 1.00 97.94 92 ALA A CA 1
ATOM 697 C C . ALA A 1 92 ? -5.723 0.290 -10.584 1.00 97.94 92 ALA A C 1
ATOM 699 O O . ALA A 1 92 ? -5.825 0.094 -11.793 1.00 97.94 92 ALA A O 1
ATOM 700 N N . SER A 1 93 ? -4.630 0.825 -10.032 1.00 96.06 93 SER A N 1
ATOM 701 C CA . SER A 1 93 ? -3.435 1.186 -10.798 1.00 96.06 93 SER A CA 1
ATOM 702 C C . SER A 1 93 ? -2.833 -0.025 -11.500 1.00 96.06 93 SER A C 1
ATOM 704 O O . SER A 1 93 ? -2.535 0.071 -12.684 1.00 96.06 93 SER A O 1
ATOM 706 N N . ASN A 1 94 ? -2.735 -1.182 -10.836 1.00 96.38 94 ASN A N 1
ATOM 707 C CA . ASN A 1 94 ? -2.267 -2.410 -11.483 1.00 96.38 94 ASN A CA 1
ATOM 708 C C . ASN A 1 94 ? -3.116 -2.779 -12.706 1.00 96.38 94 ASN A C 1
ATOM 710 O O . ASN A 1 94 ? -2.566 -3.138 -13.741 1.00 96.38 94 ASN A O 1
ATOM 714 N N . ILE A 1 95 ? -4.445 -2.686 -12.598 1.00 97.75 95 ILE A N 1
ATOM 715 C CA . ILE A 1 95 ? -5.366 -2.999 -13.702 1.00 97.75 95 ILE A CA 1
ATOM 716 C C . ILE A 1 95 ? -5.250 -1.958 -14.823 1.00 97.75 95 ILE A C 1
ATOM 718 O O . ILE A 1 95 ? -5.133 -2.320 -15.991 1.00 97.75 95 ILE A O 1
ATOM 722 N N . ALA A 1 96 ? -5.262 -0.667 -14.483 1.00 97.06 96 ALA A N 1
ATOM 723 C CA . ALA A 1 96 ? -5.191 0.422 -15.456 1.00 97.06 96 ALA A CA 1
ATOM 724 C C . ALA A 1 96 ? -3.848 0.454 -16.202 1.00 97.06 96 ALA A C 1
ATOM 726 O O . ALA A 1 96 ? -3.796 0.797 -17.381 1.00 97.06 96 ALA A O 1
ATOM 727 N N . LEU A 1 97 ? -2.769 0.068 -15.520 1.00 93.44 97 LEU A N 1
ATOM 728 C CA . LEU A 1 97 ? -1.396 0.085 -16.015 1.00 93.44 97 LEU A CA 1
ATOM 729 C C . LEU A 1 97 ? -0.869 -1.331 -16.305 1.00 93.44 97 LEU A C 1
ATOM 731 O O . LEU A 1 97 ? 0.341 -1.555 -16.327 1.00 93.44 97 LEU A O 1
ATOM 735 N N . TRP A 1 98 ? -1.765 -2.292 -16.568 1.00 95.50 98 TRP A N 1
ATOM 736 C CA . TRP A 1 98 ? -1.430 -3.716 -16.710 1.00 95.50 98 TRP A CA 1
ATOM 737 C C . TRP A 1 98 ? -0.339 -3.997 -17.751 1.00 95.50 98 TRP A C 1
ATOM 739 O O . TRP A 1 98 ? 0.444 -4.939 -17.614 1.00 95.50 98 TRP A O 1
ATOM 749 N N . HIS A 1 99 ? -0.249 -3.152 -18.781 1.00 92.00 99 HIS A N 1
ATOM 750 C CA . HIS A 1 99 ? 0.766 -3.258 -19.823 1.00 92.00 99 HIS A CA 1
ATOM 751 C C . HIS A 1 99 ? 2.203 -3.248 -19.275 1.00 92.00 99 HIS A C 1
ATOM 753 O O . HIS A 1 99 ? 3.050 -3.937 -19.836 1.00 92.00 99 HIS A O 1
ATOM 759 N N . PHE A 1 100 ? 2.480 -2.575 -18.150 1.00 88.56 100 PHE A N 1
ATOM 760 C CA . PHE A 1 100 ? 3.805 -2.621 -17.521 1.00 88.56 100 PHE A CA 1
ATOM 761 C C . PHE A 1 100 ? 4.189 -4.039 -17.076 1.00 88.56 100 PHE A C 1
ATOM 763 O O . PHE A 1 100 ? 5.334 -4.442 -17.264 1.00 88.56 100 PHE A O 1
ATOM 770 N N . PHE A 1 101 ? 3.247 -4.838 -16.559 1.00 91.38 101 PHE A N 1
ATOM 771 C CA . PHE A 1 101 ? 3.529 -6.232 -16.195 1.00 91.38 101 PHE A CA 1
ATOM 772 C C . PHE A 1 101 ? 3.812 -7.111 -17.413 1.00 91.38 101 PHE A C 1
ATOM 774 O O . PHE A 1 101 ? 4.591 -8.052 -17.302 1.00 91.38 101 PHE A O 1
ATOM 781 N N . ILE A 1 102 ? 3.208 -6.813 -18.566 1.00 92.44 102 ILE A N 1
ATOM 782 C CA . ILE A 1 102 ? 3.510 -7.508 -19.826 1.00 92.44 102 ILE A CA 1
ATOM 783 C C . ILE A 1 102 ? 4.905 -7.106 -20.307 1.00 92.44 102 ILE A C 1
ATOM 785 O O . ILE A 1 102 ? 5.741 -7.961 -20.574 1.00 92.44 102 ILE A O 1
ATOM 789 N N . PHE A 1 103 ? 5.159 -5.801 -20.386 1.00 88.50 103 PHE A N 1
ATOM 790 C CA . PHE A 1 103 ? 6.396 -5.245 -20.923 1.00 88.50 103 PHE A CA 1
ATOM 791 C C . PHE A 1 103 ? 7.637 -5.640 -20.109 1.00 88.50 103 PHE A C 1
ATOM 793 O O . PHE A 1 103 ? 8.699 -5.873 -20.678 1.00 88.50 103 PHE A O 1
ATOM 800 N N . MET A 1 104 ? 7.503 -5.753 -18.786 1.00 85.69 104 MET A N 1
ATOM 801 C CA . MET A 1 104 ? 8.589 -6.168 -17.890 1.00 85.69 104 MET A CA 1
ATOM 802 C C . MET A 1 104 ? 8.680 -7.691 -17.688 1.00 85.69 104 MET A C 1
ATOM 804 O O . MET A 1 104 ? 9.509 -8.130 -16.897 1.00 85.69 104 MET A O 1
ATOM 808 N N . ASP A 1 105 ? 7.831 -8.485 -18.351 1.00 90.19 105 ASP A N 1
ATOM 809 C CA . ASP A 1 105 ? 7.709 -9.940 -18.152 1.00 90.19 105 ASP A CA 1
ATOM 810 C C . ASP A 1 105 ? 7.461 -10.336 -16.678 1.00 90.19 105 ASP A C 1
ATOM 812 O O . ASP A 1 105 ? 8.078 -11.224 -16.094 1.00 90.19 105 ASP A O 1
ATOM 816 N N . MET A 1 106 ? 6.536 -9.619 -16.035 1.00 91.00 106 MET A N 1
ATOM 817 C CA . MET A 1 106 ? 6.196 -9.751 -14.614 1.00 91.00 106 MET A CA 1
ATOM 818 C C . MET A 1 106 ? 4.727 -10.129 -14.387 1.00 91.00 106 MET A C 1
ATOM 820 O O . MET A 1 106 ? 4.151 -9.806 -13.348 1.00 91.00 106 MET A O 1
ATOM 824 N N . LEU A 1 107 ? 4.095 -10.834 -15.329 1.00 95.38 107 LEU A N 1
ATOM 825 C CA . LEU A 1 107 ? 2.672 -11.194 -15.245 1.00 95.38 107 LEU A CA 1
ATOM 826 C C . LEU A 1 107 ? 2.311 -11.952 -13.962 1.00 95.38 107 LEU A C 1
ATOM 828 O O . LEU A 1 107 ? 1.296 -11.649 -13.338 1.00 95.38 107 LEU A O 1
ATOM 832 N N . ALA A 1 108 ? 3.153 -12.897 -13.528 1.00 95.56 108 ALA A N 1
ATOM 833 C CA . ALA A 1 108 ? 2.926 -13.633 -12.284 1.00 95.56 108 ALA A CA 1
ATOM 834 C C . ALA A 1 108 ? 2.852 -12.691 -11.068 1.00 95.56 108 ALA A C 1
ATOM 836 O O . ALA A 1 108 ? 1.936 -12.800 -10.250 1.00 95.56 108 ALA A O 1
ATOM 837 N N . LEU A 1 109 ? 3.771 -11.722 -10.983 1.00 92.69 109 LEU A N 1
ATOM 838 C CA . LEU A 1 109 ? 3.757 -10.696 -9.941 1.00 92.69 109 LEU A CA 1
ATOM 839 C C . LEU A 1 109 ? 2.531 -9.782 -10.074 1.00 92.69 109 LEU A C 1
ATOM 841 O O . LEU A 1 109 ? 1.908 -9.460 -9.063 1.00 92.69 109 LEU A O 1
ATOM 845 N N . GLY A 1 110 ? 2.146 -9.415 -11.299 1.00 95.25 110 GLY A N 1
ATOM 846 C CA . GLY A 1 110 ? 0.943 -8.630 -11.584 1.00 95.25 110 GLY A CA 1
ATOM 847 C C . GLY A 1 110 ? -0.331 -9.295 -11.061 1.00 95.25 110 GLY A C 1
ATOM 848 O O . GLY A 1 110 ? -1.106 -8.664 -10.341 1.00 95.25 110 GLY A O 1
ATOM 849 N N . TYR A 1 111 ? -0.526 -10.590 -11.328 1.00 97.75 111 TYR A N 1
ATOM 850 C CA . TYR A 1 111 ? -1.683 -11.336 -10.819 1.00 97.75 111 TYR A CA 1
ATOM 851 C C . TYR A 1 111 ? -1.688 -11.423 -9.291 1.00 97.75 111 TYR A C 1
ATOM 853 O O . TYR A 1 111 ? -2.696 -11.101 -8.658 1.00 97.75 111 TYR A O 1
ATOM 861 N N . VAL A 1 112 ? -0.561 -11.823 -8.692 1.00 97.06 112 VAL A N 1
ATOM 862 C CA . VAL A 1 112 ? -0.456 -12.006 -7.237 1.00 97.06 112 VAL A CA 1
ATOM 863 C C . VAL A 1 112 ? -0.668 -10.683 -6.501 1.00 97.06 112 VAL A C 1
ATOM 865 O O . VAL A 1 112 ? -1.497 -10.616 -5.594 1.00 97.06 112 VAL A O 1
ATOM 868 N N . SER A 1 113 ? 0.034 -9.621 -6.899 1.00 95.94 113 SER A N 1
ATOM 869 C CA . SER A 1 113 ? -0.072 -8.307 -6.249 1.00 95.94 113 SER A CA 1
ATOM 870 C C . SER A 1 113 ? -1.482 -7.724 -6.360 1.00 95.94 113 SER A C 1
ATOM 872 O O . SER A 1 113 ? -2.035 -7.254 -5.365 1.00 95.94 113 SER A O 1
ATOM 874 N N . THR A 1 114 ? -2.117 -7.838 -7.528 1.00 97.88 114 THR A N 1
ATOM 875 C CA . THR A 1 114 ? -3.485 -7.347 -7.749 1.00 97.88 114 THR A CA 1
ATOM 876 C C . THR A 1 114 ? -4.500 -8.106 -6.900 1.00 97.88 114 THR A C 1
ATOM 878 O O . THR A 1 114 ? -5.332 -7.486 -6.236 1.00 97.88 114 THR A O 1
ATOM 881 N N . ALA A 1 115 ? -4.406 -9.438 -6.846 1.00 98.19 115 ALA A N 1
ATOM 882 C CA . ALA A 1 115 ? -5.278 -10.252 -6.003 1.00 98.19 115 ALA A CA 1
ATOM 883 C C . ALA A 1 115 ? -5.116 -9.904 -4.514 1.00 98.19 115 ALA A C 1
ATOM 885 O O . ALA A 1 115 ? -6.106 -9.754 -3.795 1.00 98.19 115 ALA A O 1
ATOM 886 N N . VAL A 1 116 ? -3.874 -9.710 -4.058 1.00 98.19 116 VAL A N 1
ATOM 887 C CA . VAL A 1 116 ? -3.566 -9.284 -2.686 1.00 98.19 116 VAL A CA 1
ATOM 888 C C . VAL A 1 116 ? -4.166 -7.909 -2.388 1.00 98.19 116 VAL A C 1
ATOM 890 O O . VAL A 1 116 ? -4.797 -7.737 -1.344 1.00 98.19 116 VAL A O 1
ATOM 893 N N . HIS A 1 117 ? -4.026 -6.939 -3.293 1.00 98.44 117 HIS A N 1
ATOM 894 C CA . HIS A 1 117 ? -4.631 -5.618 -3.134 1.00 98.44 117 HIS A CA 1
ATOM 895 C C . HIS A 1 117 ? -6.153 -5.697 -3.026 1.00 98.44 117 HIS A C 1
ATOM 897 O O . HIS A 1 117 ? -6.717 -5.157 -2.078 1.00 98.44 117 HIS A O 1
ATOM 903 N N . ILE A 1 118 ? -6.823 -6.439 -3.907 1.00 98.50 118 ILE A N 1
ATOM 904 C CA . ILE A 1 118 ? -8.279 -6.618 -3.837 1.00 98.50 118 ILE A CA 1
ATOM 905 C C . ILE A 1 118 ? -8.687 -7.259 -2.502 1.00 98.50 118 ILE A C 1
ATOM 907 O O . ILE A 1 118 ? -9.593 -6.765 -1.827 1.00 98.50 118 ILE A O 1
ATOM 911 N N . ALA A 1 119 ? -7.993 -8.318 -2.075 1.00 98.44 119 ALA A N 1
ATOM 912 C CA . ALA A 1 119 ? -8.295 -9.010 -0.826 1.00 98.44 119 ALA A CA 1
ATOM 913 C C . ALA A 1 119 ? -8.170 -8.081 0.391 1.00 98.44 119 ALA A C 1
ATOM 915 O O . ALA A 1 119 ? -9.088 -8.003 1.213 1.00 98.44 119 ALA A O 1
ATOM 916 N N . PHE A 1 120 ? -7.068 -7.333 0.504 1.00 98.38 120 PHE A N 1
ATOM 917 C CA . PHE A 1 120 ? -6.905 -6.385 1.601 1.00 98.38 120 PHE A CA 1
ATOM 918 C C . PHE A 1 120 ? -7.869 -5.202 1.498 1.00 98.38 120 PHE A C 1
ATOM 920 O O . PHE A 1 120 ? -8.407 -4.804 2.528 1.00 98.38 120 PHE A O 1
ATOM 927 N N . ALA A 1 121 ? -8.160 -4.677 0.305 1.00 98.62 121 ALA A N 1
ATOM 928 C CA . ALA A 1 121 ? -9.151 -3.615 0.131 1.00 98.62 121 ALA A CA 1
ATOM 929 C C . ALA A 1 121 ? -10.509 -4.021 0.728 1.00 98.62 121 ALA A C 1
ATOM 931 O O . ALA A 1 121 ? -11.064 -3.306 1.568 1.00 98.62 121 ALA A O 1
ATOM 932 N N . VAL A 1 122 ? -10.991 -5.220 0.382 1.00 98.56 122 VAL A N 1
ATOM 933 C CA . VAL A 1 122 ? -12.254 -5.774 0.891 1.00 98.56 122 VAL A CA 1
ATOM 934 C C . VAL A 1 122 ? -12.193 -6.018 2.399 1.00 98.56 122 VAL A C 1
ATOM 936 O O . VAL A 1 122 ? -13.082 -5.577 3.131 1.00 98.56 122 VAL A O 1
ATOM 939 N N . LEU A 1 123 ? -11.146 -6.686 2.895 1.00 98.19 123 LEU A N 1
ATOM 940 C CA . LEU A 1 123 ? -11.016 -7.004 4.321 1.00 98.19 123 LEU A CA 1
ATOM 941 C C . LEU A 1 123 ? -10.971 -5.743 5.188 1.00 98.19 123 LEU A C 1
ATOM 943 O O . LEU A 1 123 ? -11.651 -5.671 6.216 1.00 98.19 123 LEU A O 1
ATOM 947 N N . GLN A 1 124 ? -10.197 -4.740 4.771 1.00 98.06 124 GLN A N 1
ATOM 948 C CA . GLN A 1 124 ? -10.098 -3.474 5.484 1.00 98.06 124 GLN A CA 1
ATOM 949 C C . GLN A 1 124 ? -11.427 -2.724 5.473 1.00 98.06 124 GLN A C 1
ATOM 951 O O . GLN A 1 124 ? -11.870 -2.253 6.521 1.00 98.06 124 GLN A O 1
ATOM 956 N N . PHE A 1 125 ? -12.104 -2.671 4.326 1.00 97.94 125 PHE A N 1
ATOM 957 C CA . PHE A 1 125 ? -13.400 -2.014 4.214 1.00 97.94 125 PHE A CA 1
ATOM 958 C C . PHE A 1 125 ? -14.444 -2.658 5.137 1.00 97.94 125 PHE A C 1
ATOM 960 O O . PHE A 1 125 ? -15.066 -1.970 5.949 1.00 97.94 125 PHE A O 1
ATOM 967 N N . VAL A 1 126 ? -14.579 -3.989 5.097 1.00 97.12 126 VAL A N 1
ATOM 968 C CA . VAL A 1 126 ? -15.536 -4.734 5.932 1.00 97.12 126 VAL A CA 1
ATOM 969 C C . VAL A 1 126 ? -15.261 -4.526 7.424 1.00 97.12 126 VAL A C 1
ATOM 971 O O . VAL A 1 126 ? -16.190 -4.300 8.203 1.00 97.12 126 VAL A O 1
ATOM 974 N N . VAL A 1 127 ? -13.996 -4.571 7.851 1.00 95.56 127 VAL A N 1
ATOM 975 C CA . VAL A 1 127 ? -13.642 -4.332 9.260 1.00 95.56 127 VAL A CA 1
ATOM 976 C C . VAL A 1 127 ? -13.877 -2.873 9.666 1.00 95.56 127 VAL A C 1
ATOM 978 O O . VAL A 1 127 ? -14.377 -2.627 10.768 1.00 95.56 127 VAL A O 1
ATOM 981 N N . GLY A 1 128 ? -13.590 -1.914 8.783 1.00 93.69 128 GLY A N 1
ATOM 982 C CA . GLY A 1 128 ? -13.905 -0.497 8.982 1.00 93.69 128 GLY A CA 1
ATOM 983 C C . GLY A 1 128 ? -15.401 -0.254 9.198 1.00 93.69 128 GLY A C 1
ATOM 984 O O . GLY A 1 128 ? -15.775 0.461 10.131 1.00 93.69 128 GLY A O 1
ATOM 985 N N . MET A 1 129 ? -16.250 -0.926 8.414 1.00 94.00 129 MET A N 1
ATOM 986 C CA . MET A 1 129 ? -17.710 -0.882 8.552 1.00 94.00 129 MET A CA 1
ATOM 987 C C . MET A 1 129 ? -18.193 -1.512 9.863 1.00 94.00 129 MET A C 1
ATOM 989 O O . MET A 1 129 ? -19.027 -0.943 10.550 1.00 94.00 129 MET A O 1
ATOM 993 N N . ARG A 1 130 ? -17.639 -2.650 10.290 1.00 89.44 130 ARG A N 1
ATOM 994 C CA . ARG A 1 130 ? -18.052 -3.287 11.559 1.00 89.44 130 ARG A CA 1
ATOM 995 C C . ARG A 1 130 ? -17.666 -2.470 12.795 1.00 89.44 130 ARG A C 1
ATOM 997 O O . ARG A 1 130 ? -18.328 -2.545 13.829 1.00 89.44 130 ARG A O 1
ATOM 1004 N N . ALA A 1 131 ? -16.607 -1.667 12.704 1.00 81.00 131 ALA A N 1
ATOM 1005 C CA . ALA A 1 131 ? -16.168 -0.812 13.802 1.00 81.00 131 ALA A CA 1
ATOM 1006 C C . ALA A 1 131 ? -17.145 0.340 14.119 1.00 81.00 131 ALA A C 1
ATOM 1008 O O . ALA A 1 131 ? -17.097 0.865 15.233 1.00 81.00 131 ALA A O 1
ATOM 1009 N N . THR A 1 132 ? -18.016 0.744 13.184 1.00 69.62 132 THR A N 1
ATOM 1010 C CA . THR A 1 132 ? -19.049 1.770 13.429 1.00 69.62 132 THR A CA 1
ATOM 1011 C C . THR A 1 132 ? -20.242 1.198 14.184 1.00 69.62 132 THR A C 1
ATOM 1013 O O . THR A 1 132 ? -20.690 1.810 15.152 1.00 69.62 132 THR A O 1
ATOM 1016 N N . SER A 1 133 ? -20.686 -0.004 13.811 1.00 62.34 133 SER A N 1
ATOM 1017 C CA . SER A 1 133 ? -21.826 -0.687 14.427 1.00 62.34 133 SER A CA 1
ATOM 1018 C C . SER A 1 133 ? -21.621 -0.931 15.924 1.00 62.34 133 SER A C 1
ATOM 1020 O O . SER A 1 133 ? -22.540 -0.723 16.709 1.00 62.34 133 SER A O 1
ATOM 1022 N N . HIS A 1 134 ? -20.403 -1.289 16.346 1.00 60.47 134 HIS A N 1
ATOM 1023 C CA . HIS A 1 134 ? -20.099 -1.501 17.766 1.00 60.47 134 HIS A CA 1
ATOM 1024 C C . HIS A 1 134 ? -20.129 -0.220 18.608 1.00 60.47 134 HIS A C 1
ATOM 1026 O O . HIS A 1 134 ? -20.498 -0.287 19.776 1.00 60.47 134 HIS A O 1
ATOM 1032 N N . ARG A 1 135 ? -19.746 0.935 18.045 1.00 65.81 135 ARG A N 1
ATOM 1033 C CA . ARG A 1 135 ? -19.835 2.220 18.759 1.00 65.81 135 ARG A CA 1
ATOM 1034 C C . ARG A 1 135 ? -21.286 2.676 18.883 1.00 65.81 135 ARG A C 1
ATOM 1036 O O . ARG A 1 135 ? -21.725 2.948 19.988 1.00 65.81 135 ARG A O 1
ATOM 1043 N N . ALA A 1 136 ? -22.039 2.641 17.783 1.00 62.31 136 ALA A N 1
ATOM 1044 C CA . ALA A 1 136 ? -23.449 3.029 17.780 1.00 62.31 136 ALA A CA 1
ATOM 1045 C C . ALA A 1 136 ? -24.300 2.171 18.737 1.00 62.31 136 ALA A C 1
ATOM 1047 O O . ALA A 1 136 ? -25.121 2.707 19.473 1.00 62.31 136 ALA A O 1
ATOM 1048 N N . ALA A 1 137 ? -24.069 0.854 18.782 1.00 59.50 137 ALA A N 1
ATOM 1049 C CA . ALA A 1 137 ? -24.755 -0.033 19.723 1.00 59.50 137 ALA A CA 1
ATOM 1050 C C . ALA A 1 137 ? -24.364 0.229 21.191 1.00 59.50 137 ALA A C 1
ATOM 1052 O O . ALA A 1 137 ? -25.213 0.156 22.073 1.00 59.50 137 ALA A O 1
ATOM 1053 N N . ALA A 1 138 ? -23.093 0.547 21.463 1.00 67.56 138 ALA A N 1
ATOM 1054 C CA . ALA A 1 138 ? -22.633 0.873 22.814 1.00 67.56 138 ALA A CA 1
ATOM 1055 C C . ALA A 1 138 ? -23.177 2.221 23.314 1.00 67.56 138 ALA A C 1
ATOM 1057 O O . ALA A 1 138 ? -23.471 2.348 24.500 1.00 67.56 138 ALA A O 1
ATOM 1058 N N . ASP A 1 139 ? -23.326 3.201 22.420 1.00 73.56 139 ASP A N 1
ATOM 1059 C CA . ASP A 1 139 ? -23.906 4.508 22.738 1.00 73.56 139 ASP A CA 1
ATOM 1060 C C . ASP A 1 139 ? -25.425 4.397 22.974 1.00 73.56 139 ASP A C 1
ATOM 1062 O O . ASP A 1 139 ? -25.951 5.032 23.882 1.00 73.56 139 ASP A O 1
ATOM 1066 N N . ALA A 1 140 ? -26.125 3.527 22.234 1.00 69.31 140 ALA A N 1
ATOM 1067 C CA . ALA A 1 140 ? -27.559 3.274 22.416 1.00 69.31 140 ALA A CA 1
ATOM 1068 C C . ALA A 1 140 ? -27.915 2.581 23.746 1.00 69.31 140 ALA A C 1
ATOM 1070 O O . ALA A 1 140 ? -29.023 2.750 24.229 1.00 69.31 140 ALA A O 1
ATOM 1071 N N . LEU A 1 141 ? -26.994 1.813 24.341 1.00 76.56 141 LEU A N 1
ATOM 1072 C CA . LEU A 1 141 ? -27.181 1.169 25.652 1.00 76.56 141 LEU A CA 1
ATOM 1073 C C . LEU A 1 141 ? -26.859 2.094 26.841 1.00 76.56 141 LEU A C 1
ATOM 1075 O O . LEU A 1 141 ? -27.056 1.701 27.989 1.00 76.56 141 LEU A O 1
ATOM 1079 N N . ARG A 1 142 ? -26.288 3.278 26.585 1.00 76.31 142 ARG A N 1
ATOM 1080 C CA . ARG A 1 142 ? -25.921 4.268 27.614 1.00 76.31 142 ARG A CA 1
ATOM 1081 C C . ARG A 1 142 ? -26.968 5.369 27.803 1.00 76.31 142 ARG A C 1
ATOM 1083 O O . ARG A 1 142 ? -26.828 6.136 28.752 1.00 76.31 142 ARG A O 1
ATOM 1090 N N . ASN A 1 143 ? -27.960 5.434 26.918 1.00 65.06 143 ASN A N 1
ATOM 1091 C CA . ASN A 1 143 ? -29.095 6.356 26.961 1.00 65.06 143 ASN A CA 1
ATOM 1092 C C . ASN A 1 143 ? -30.364 5.597 27.348 1.00 65.06 143 ASN A C 1
ATOM 1094 O O . ASN A 1 143 ? -31.245 6.236 27.958 1.00 65.06 143 ASN A O 1
#

Radius of gyration: 17.73 Å; chains: 1; bounding box: 51×24×48 Å

Sequence (143 aa):
MTSRQRLMFANGIVLGLFAIPSFFMDIRAIFFGAGPLVTALRGEPSSGIGFLEAHGLAAIFALWFLYVGRTQAPPARAWHFTGAAVHTLLGASNIALWHFFIFMDMLALGYVSTAVHIAFAVLQFVVGMRATSHRAAADALRN

pLDDT: mean 90.79, std 9.41, range [59.5, 98.62]

Organism: NCBI:txid1300345

Secondary structure (DSSP, 8-state):
--HHHHHHHHHHHHHHHHHHHHHHHHHHHHHH--STTHHHHTT-HHHHHHHHHHHHHHHHHHHHHHHHHHSSSPPPHHHHHHHHHHHHHHHHHHHHTTHHHHHTT-HHHHHHHHHHHHHHHHHHHHHHHHHHHHHHHHHHT--